Protein AF-A0A6N8GSL2-F1 (afdb_monomer)

Organism: NCBI:txid1038857

Secondary structure (DSSP, 8-state):
----HHHHHHTHHHHHHHHHHHHHHHHHHHHHHHHHTTT---HHHHHHHHHHHHHHHHHHHHHHHHHHHHHHTT-

Sequence (75 aa):
MKLSKDARRFLRLPLLVITLGAVIGAGAWIWNIASCCEGGANIGAGALFAIGLAMLAGGFLWALLIVLVGIQRKK

Foldseek 3Di:
DDQDPVLVVQLVVLVVLLVVLVVQLVVLVVVQVVCVVVPDRDVVSVVSNVSSVVSNVVSVVSNVVSVVVSVVVVD

Solvent-accessible surface area (backbone atoms only — not comparable to full-atom values): 3922 Å² total; per-residue (Å²): 136,86,75,53,76,63,56,58,59,62,43,49,58,26,50,51,37,28,52,52,12,49,52,39,26,50,50,16,51,52,51,35,58,64,37,51,81,74,74,46,88,48,65,67,27,54,51,38,28,51,51,10,48,50,30,32,54,49,15,50,53,50,41,50,50,52,51,52,53,59,52,58,78,71,110

Radius of gyration: 17.01 Å; Cα contacts (8 Å, |Δi|>4): 68; chains: 1; bounding box: 40×20×50 Å

Nearest PDB structures (foldseek):
  3lsq-assembly1_A  TM=8.590E-01  e=2.207E+00  Trypanosoma brucei
  6ixg-assembly2_B  TM=3.882E-01  e=9.249E+00  Homo sapiens

pLDDT: mean 84.08, std 12.49, range [51.75, 97.0]

Mean predicted aligned error: 6.66 Å

Structure (mmCIF, N/CA/C/O backbone):
data_AF-A0A6N8GSL2-F1
#
_entry.id   AF-A0A6N8GSL2-F1
#
loop_
_atom_site.group_PDB
_atom_site.id
_atom_site.type_symbol
_atom_site.label_atom_id
_atom_site.label_alt_id
_atom_site.label_comp_id
_atom_site.label_asym_id
_atom_site.label_entity_id
_atom_site.label_seq_id
_atom_site.pdbx_PDB_ins_code
_atom_site.Cartn_x
_atom_site.Cartn_y
_atom_site.Cartn_z
_atom_site.occupancy
_atom_site.B_iso_or_equiv
_atom_site.auth_seq_id
_atom_site.auth_comp_id
_atom_site.auth_asym_id
_atom_site.auth_atom_id
_atom_site.pdbx_PDB_model_num
ATOM 1 N N . MET A 1 1 ? -14.403 -13.414 19.141 1.00 51.75 1 MET A N 1
ATOM 2 C CA . MET A 1 1 ? -14.824 -11.991 19.205 1.00 51.75 1 MET A CA 1
ATOM 3 C C . MET A 1 1 ? -15.659 -11.634 17.974 1.00 51.75 1 MET A C 1
ATOM 5 O O . MET A 1 1 ? -15.121 -11.638 16.877 1.00 51.75 1 MET A O 1
ATOM 9 N N . LYS A 1 2 ? -16.967 -11.353 18.099 1.00 54.31 2 LYS A N 1
ATOM 10 C CA . LYS A 1 2 ? -17.773 -10.860 16.959 1.00 54.31 2 LYS A CA 1
ATOM 11 C C . LYS A 1 2 ? -17.577 -9.347 16.803 1.00 54.31 2 LYS A C 1
ATOM 13 O O . LYS A 1 2 ? -18.046 -8.601 17.662 1.00 54.31 2 LYS A O 1
ATOM 18 N N . LEU A 1 3 ? -16.910 -8.895 15.736 1.00 61.25 3 LEU A N 1
ATOM 19 C CA . LEU A 1 3 ? -16.916 -7.481 15.331 1.00 61.25 3 LEU A CA 1
ATOM 20 C C . LEU A 1 3 ? -18.373 -7.025 15.120 1.00 61.25 3 LEU A C 1
ATOM 22 O O . LEU A 1 3 ? -19.166 -7.760 14.511 1.00 61.25 3 LEU A O 1
ATOM 26 N N . SER A 1 4 ? -18.736 -5.838 15.622 1.00 70.50 4 SER A N 1
ATOM 27 C CA . SER A 1 4 ? -20.061 -5.255 15.363 1.00 70.50 4 SER A CA 1
ATOM 28 C C . SER A 1 4 ? -20.294 -5.131 13.848 1.00 70.50 4 SER A C 1
ATOM 30 O O . SER A 1 4 ? -19.343 -5.068 13.060 1.00 70.50 4 SER A O 1
ATOM 32 N N . LYS A 1 5 ? -21.559 -5.152 13.403 1.00 66.19 5 LYS A N 1
ATOM 33 C CA . LYS A 1 5 ? -21.893 -4.948 11.977 1.00 66.19 5 LYS A CA 1
ATOM 34 C C . LYS A 1 5 ? -21.296 -3.633 11.455 1.00 66.19 5 LYS A C 1
ATOM 36 O O . LYS A 1 5 ? -20.822 -3.602 10.322 1.00 66.19 5 LYS A O 1
ATOM 41 N N . ASP A 1 6 ? -21.225 -2.617 12.310 1.00 67.38 6 ASP A N 1
ATOM 42 C CA . ASP A 1 6 ? -20.666 -1.305 11.985 1.00 67.38 6 ASP A CA 1
ATOM 43 C C . ASP A 1 6 ? -19.158 -1.364 11.734 1.00 67.38 6 ASP A C 1
ATOM 45 O O . ASP A 1 6 ? -18.694 -0.878 10.706 1.00 67.38 6 ASP A O 1
ATOM 49 N N . ALA A 1 7 ? -18.393 -2.063 12.580 1.00 67.25 7 ALA A N 1
ATOM 50 C CA . ALA A 1 7 ? -16.947 -2.218 12.395 1.00 67.25 7 ALA A CA 1
ATOM 51 C C . ALA A 1 7 ? -16.595 -2.904 11.061 1.00 67.25 7 ALA A C 1
ATOM 53 O O . ALA A 1 7 ? -15.625 -2.533 10.404 1.00 67.25 7 ALA A O 1
ATOM 54 N N . ARG A 1 8 ? -17.424 -3.855 10.605 1.00 72.44 8 ARG A N 1
ATOM 55 C CA . ARG A 1 8 ? -17.276 -4.477 9.276 1.00 72.44 8 ARG A CA 1
ATOM 56 C C . ARG A 1 8 ? -17.546 -3.513 8.126 1.00 72.44 8 ARG A C 1
ATOM 58 O O . ARG A 1 8 ? -16.926 -3.643 7.075 1.00 72.44 8 ARG A O 1
ATOM 65 N N . ARG A 1 9 ? -18.469 -2.566 8.301 1.00 76.94 9 ARG A N 1
ATOM 66 C CA . ARG A 1 9 ? -18.757 -1.544 7.289 1.00 76.94 9 ARG A CA 1
ATOM 67 C C . ARG A 1 9 ? -17.598 -0.558 7.180 1.00 76.94 9 ARG A C 1
ATOM 69 O O . ARG A 1 9 ? -17.183 -0.252 6.066 1.00 76.94 9 ARG A O 1
ATOM 76 N N . PHE A 1 10 ? -17.031 -0.156 8.317 1.00 80.12 10 PHE A N 1
ATOM 77 C CA . PHE A 1 10 ? -15.852 0.709 8.365 1.00 80.12 10 PHE A CA 1
ATOM 78 C C . PHE A 1 10 ? -14.590 0.038 7.818 1.00 80.12 10 PHE A C 1
ATOM 80 O O . PHE A 1 10 ? -13.761 0.729 7.243 1.00 80.12 10 PHE A O 1
ATOM 87 N N . LEU A 1 11 ? -14.471 -1.294 7.896 1.00 85.69 11 LEU A N 1
ATOM 88 C CA . LEU A 1 11 ? -13.333 -2.030 7.329 1.00 85.69 11 LEU A CA 1
ATOM 89 C C . LEU A 1 11 ? -13.268 -2.018 5.791 1.00 85.69 11 LEU A C 1
ATOM 91 O O . LEU A 1 11 ? -12.231 -2.353 5.229 1.00 85.69 11 LEU A O 1
ATOM 95 N N . ARG A 1 12 ? -14.347 -1.648 5.089 1.00 87.62 12 ARG A N 1
ATOM 96 C CA . ARG A 1 12 ? -14.368 -1.657 3.615 1.00 87.62 12 ARG A CA 1
ATOM 97 C C . ARG A 1 12 ? -13.438 -0.610 3.010 1.00 87.62 12 ARG A C 1
ATOM 99 O O . ARG A 1 12 ? -12.758 -0.904 2.037 1.00 87.62 12 ARG A O 1
ATOM 106 N N . LEU A 1 13 ? -13.398 0.589 3.590 1.00 88.38 13 LEU A N 1
ATOM 107 C CA . LEU A 1 13 ? -12.528 1.671 3.125 1.00 88.38 13 LEU A CA 1
ATOM 108 C C . LEU A 1 13 ? -11.031 1.340 3.226 1.00 88.38 13 LEU A C 1
ATOM 110 O O . LEU A 1 13 ? -10.360 1.433 2.202 1.00 88.38 13 LEU A O 1
ATOM 114 N N . PRO A 1 14 ? -10.485 0.905 4.377 1.00 91.56 14 PRO A N 1
ATOM 115 C CA . PRO A 1 14 ? -9.080 0.526 4.442 1.00 91.56 14 PRO A CA 1
ATOM 116 C C . PRO A 1 14 ? -8.770 -0.675 3.548 1.00 91.56 14 PRO A C 1
ATOM 118 O O . PRO A 1 14 ? -7.701 -0.710 2.952 1.00 91.56 14 PRO A O 1
ATOM 121 N N . LEU A 1 15 ? -9.707 -1.617 3.375 1.00 92.31 15 LEU A N 1
ATOM 122 C CA . LEU A 1 15 ? -9.523 -2.722 2.435 1.00 92.31 15 LEU A CA 1
ATOM 123 C C . LEU A 1 15 ? -9.373 -2.217 0.991 1.00 92.31 15 LEU A C 1
ATOM 125 O O . LEU A 1 15 ? -8.472 -2.665 0.291 1.00 92.31 15 LEU A O 1
ATOM 129 N N . LEU A 1 16 ? -10.199 -1.252 0.571 1.00 93.88 16 LEU A N 1
ATOM 130 C CA . LEU A 1 16 ? -10.081 -0.616 -0.744 1.00 93.88 16 LEU A CA 1
ATOM 131 C C . LEU A 1 16 ? -8.730 0.088 -0.915 1.00 93.88 16 LEU A C 1
ATOM 133 O O . LEU A 1 16 ? -8.076 -0.087 -1.942 1.00 93.88 16 LEU A O 1
ATOM 137 N N . VAL A 1 17 ? -8.282 0.829 0.102 1.00 93.50 17 VAL A N 1
ATOM 138 C CA . VAL A 1 17 ? -6.973 1.503 0.091 1.00 93.50 17 VAL A CA 1
ATOM 139 C C . VAL A 1 17 ? -5.832 0.489 -0.036 1.00 93.50 17 VAL A C 1
ATOM 141 O O . VAL A 1 17 ? -4.933 0.692 -0.848 1.00 93.50 17 VAL A O 1
ATOM 144 N N . ILE A 1 18 ? -5.894 -0.631 0.693 1.00 94.62 18 ILE A N 1
ATOM 145 C CA . ILE A 1 18 ? -4.915 -1.724 0.595 1.00 94.62 18 ILE A CA 1
ATOM 146 C C . ILE A 1 18 ? -4.922 -2.321 -0.814 1.00 94.62 18 ILE A C 1
ATOM 148 O O . ILE A 1 18 ? -3.863 -2.467 -1.418 1.00 94.62 18 ILE A O 1
ATOM 152 N N . THR A 1 19 ? -6.097 -2.639 -1.368 1.00 95.38 19 THR A N 1
ATOM 153 C CA . THR A 1 19 ? -6.183 -3.213 -2.720 1.00 95.38 19 THR A CA 1
ATOM 154 C C . THR A 1 19 ? -5.644 -2.259 -3.779 1.00 95.38 19 THR A C 1
ATOM 156 O O . THR A 1 19 ? -4.915 -2.687 -4.668 1.00 95.38 19 THR A O 1
ATOM 159 N N . LEU A 1 20 ? -5.931 -0.962 -3.659 1.00 96.06 20 LEU A N 1
ATOM 160 C CA . LEU A 1 20 ? -5.435 0.047 -4.586 1.00 96.06 20 LEU A CA 1
ATOM 161 C C . LEU A 1 20 ? -3.914 0.211 -4.464 1.00 96.06 20 LEU A C 1
ATOM 163 O O . LEU A 1 20 ? -3.223 0.230 -5.478 1.00 96.06 20 LEU A O 1
ATOM 167 N N . GLY A 1 21 ? -3.385 0.237 -3.238 1.00 95.25 21 GLY A N 1
ATOM 168 C CA . GLY A 1 21 ? -1.944 0.256 -2.984 1.00 95.25 21 GLY A CA 1
ATOM 169 C C . GLY A 1 21 ? -1.222 -0.966 -3.557 1.00 95.25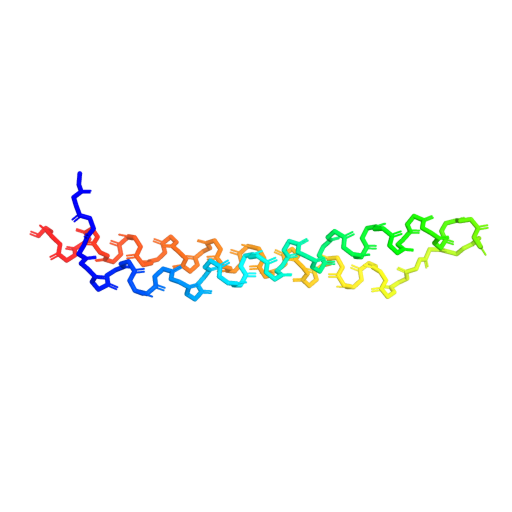 21 GLY A C 1
ATOM 170 O O . GLY A 1 21 ? -0.163 -0.818 -4.164 1.00 95.25 21 GLY A O 1
ATOM 171 N N . ALA A 1 22 ? -1.818 -2.159 -3.446 1.00 95.50 22 ALA A N 1
ATOM 172 C CA . ALA A 1 22 ? -1.285 -3.386 -4.040 1.00 95.50 22 ALA A CA 1
ATOM 173 C C . ALA A 1 22 ? -1.242 -3.315 -5.573 1.00 95.50 22 ALA A C 1
ATOM 175 O O . ALA A 1 22 ? -0.228 -3.667 -6.173 1.00 95.50 22 ALA A O 1
ATOM 176 N N . VAL A 1 23 ? -2.314 -2.826 -6.205 1.00 97.00 23 VAL A N 1
ATOM 177 C CA . VAL A 1 23 ? -2.386 -2.660 -7.666 1.00 97.00 23 VAL A CA 1
ATOM 178 C C . VAL A 1 23 ? -1.351 -1.646 -8.152 1.00 97.00 23 VAL A C 1
ATOM 180 O O . VAL A 1 23 ? -0.630 -1.926 -9.106 1.00 97.00 23 VAL A O 1
ATOM 183 N N . ILE A 1 24 ? -1.229 -0.500 -7.475 1.00 94.44 24 ILE A N 1
ATOM 184 C CA . ILE A 1 24 ? -0.245 0.535 -7.817 1.00 94.44 24 ILE A CA 1
ATOM 185 C C . ILE A 1 24 ? 1.181 0.004 -7.642 1.00 94.44 24 ILE A C 1
ATOM 187 O O . ILE A 1 24 ? 2.001 0.162 -8.542 1.00 94.44 24 ILE A O 1
ATOM 191 N N . GLY A 1 25 ? 1.476 -0.663 -6.523 1.00 94.25 25 GLY A N 1
ATOM 192 C CA . GLY A 1 25 ? 2.795 -1.239 -6.263 1.00 94.25 25 GLY A CA 1
ATOM 193 C C . GLY A 1 25 ? 3.176 -2.317 -7.282 1.00 94.25 25 GLY A C 1
ATOM 194 O O . GLY A 1 25 ? 4.277 -2.286 -7.829 1.00 94.25 25 GLY A O 1
ATOM 195 N N . ALA A 1 26 ? 2.258 -3.233 -7.601 1.00 93.88 26 ALA A N 1
ATOM 196 C CA . ALA A 1 26 ? 2.487 -4.262 -8.613 1.00 93.88 26 ALA A CA 1
ATOM 197 C C . ALA A 1 26 ? 2.665 -3.657 -10.014 1.00 93.88 26 ALA A C 1
ATOM 199 O O . ALA A 1 26 ? 3.596 -4.024 -10.727 1.00 93.88 26 ALA A O 1
ATOM 200 N N . GLY A 1 27 ? 1.822 -2.690 -10.392 1.00 93.19 27 GLY A N 1
ATOM 201 C CA . GLY A 1 27 ? 1.928 -1.986 -11.670 1.00 93.19 27 GLY A CA 1
ATOM 202 C C . GLY A 1 27 ? 3.244 -1.222 -11.808 1.00 93.19 27 GLY A C 1
ATOM 203 O O . GLY A 1 27 ? 3.899 -1.309 -12.843 1.00 93.19 27 GLY A O 1
ATOM 204 N N . ALA A 1 28 ? 3.679 -0.543 -10.745 1.00 91.81 28 ALA A N 1
ATOM 205 C CA . ALA A 1 28 ? 4.963 0.144 -10.698 1.00 91.81 28 ALA A CA 1
ATOM 206 C C . ALA A 1 28 ? 6.145 -0.824 -10.843 1.00 91.81 28 ALA A C 1
ATOM 208 O O . ALA A 1 28 ? 7.092 -0.535 -11.571 1.00 91.81 28 ALA A O 1
ATOM 209 N N . TRP A 1 29 ? 6.079 -1.995 -10.204 1.00 89.75 29 TRP A N 1
ATOM 210 C CA . TRP A 1 29 ? 7.115 -3.015 -10.335 1.00 89.75 29 TRP A CA 1
ATOM 211 C C . TRP A 1 29 ? 7.195 -3.574 -11.762 1.00 89.75 29 TRP A C 1
ATOM 213 O O . TRP A 1 29 ? 8.286 -3.637 -12.332 1.00 89.75 29 TRP A O 1
ATOM 223 N N . ILE A 1 30 ? 6.049 -3.906 -12.367 1.00 90.62 30 ILE A N 1
ATOM 224 C CA . ILE A 1 30 ? 5.967 -4.375 -13.760 1.00 90.62 30 ILE A CA 1
ATOM 225 C C . ILE A 1 30 ? 6.508 -3.307 -14.715 1.00 90.62 30 ILE A C 1
ATOM 227 O O . ILE A 1 30 ? 7.307 -3.619 -15.595 1.00 90.62 30 ILE A O 1
ATOM 231 N N . TRP A 1 31 ? 6.121 -2.044 -14.519 1.00 88.56 31 TRP A N 1
ATOM 232 C CA . TRP A 1 31 ? 6.601 -0.936 -15.341 1.00 88.56 31 TRP A CA 1
ATOM 233 C C . TRP A 1 31 ? 8.111 -0.729 -15.204 1.00 88.56 31 TRP A C 1
ATOM 235 O O . TRP A 1 31 ? 8.794 -0.538 -16.211 1.00 88.56 31 TRP A O 1
ATOM 245 N N . ASN A 1 32 ? 8.653 -0.827 -13.986 1.00 87.62 32 ASN A N 1
ATOM 246 C CA . ASN A 1 32 ? 10.094 -0.766 -13.768 1.00 87.62 32 ASN A CA 1
ATOM 247 C C . ASN A 1 32 ? 10.817 -1.888 -14.527 1.00 87.62 32 ASN A C 1
ATOM 249 O O . ASN A 1 32 ? 11.774 -1.603 -15.236 1.00 87.62 32 ASN A O 1
ATOM 253 N N . ILE A 1 33 ? 10.327 -3.133 -14.450 1.00 86.94 33 ILE A N 1
ATOM 254 C CA . ILE A 1 33 ? 10.908 -4.274 -15.180 1.00 86.94 33 ILE A CA 1
ATOM 255 C C . ILE A 1 33 ? 10.851 -4.054 -16.696 1.00 86.94 33 ILE A C 1
ATOM 257 O O . ILE A 1 33 ? 11.850 -4.271 -17.375 1.00 86.94 33 ILE A O 1
ATOM 261 N N . ALA A 1 34 ? 9.713 -3.597 -17.225 1.00 85.81 34 ALA A N 1
ATOM 262 C CA . ALA A 1 34 ? 9.570 -3.307 -18.650 1.00 85.81 34 ALA A CA 1
ATOM 263 C C . ALA A 1 34 ? 10.550 -2.214 -19.114 1.00 85.81 34 ALA A C 1
ATOM 265 O O . ALA A 1 34 ? 11.157 -2.333 -20.174 1.00 85.81 34 ALA A O 1
ATOM 266 N N . SER A 1 35 ? 10.761 -1.192 -18.278 1.00 81.69 35 SER A N 1
ATOM 267 C CA . SER A 1 35 ? 11.683 -0.082 -18.559 1.00 81.69 35 SER A CA 1
ATOM 268 C C . SER A 1 35 ? 13.158 -0.476 -18.382 1.00 81.69 35 SER A C 1
ATOM 270 O O . SER A 1 35 ? 14.037 0.157 -18.962 1.00 81.69 35 SER A O 1
ATOM 272 N N . CYS A 1 36 ? 13.468 -1.5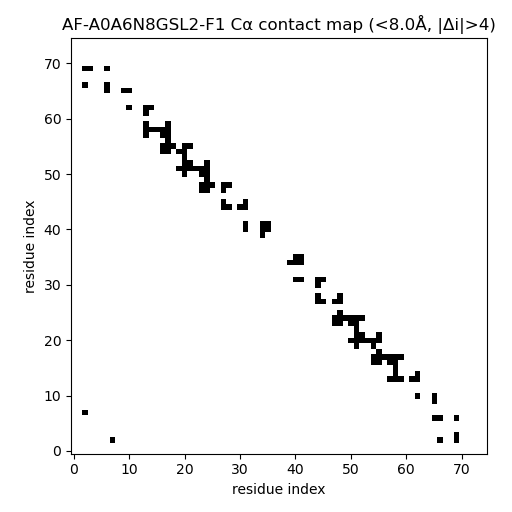24 -17.605 1.00 71.12 36 CYS A N 1
ATOM 273 C CA . CYS A 1 36 ? 14.847 -1.988 -17.406 1.00 71.12 36 CYS A CA 1
ATOM 274 C C . CYS A 1 36 ? 15.512 -2.432 -18.717 1.00 71.12 36 CYS A C 1
ATOM 276 O O . CYS A 1 36 ? 16.725 -2.283 -18.856 1.00 71.12 36 CYS A O 1
ATOM 278 N N . CYS A 1 37 ? 14.742 -2.937 -19.6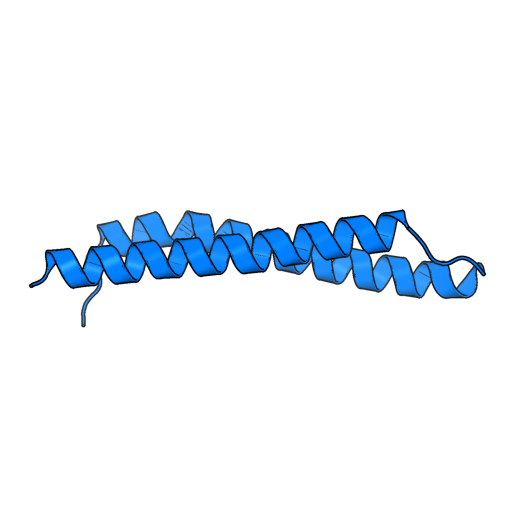85 1.00 67.19 37 CYS A N 1
ATOM 279 C CA . CYS A 1 37 ? 15.252 -3.286 -21.013 1.00 67.19 37 CYS A CA 1
ATOM 280 C C . CYS A 1 37 ? 15.591 -2.055 -21.875 1.00 67.19 37 CYS A C 1
ATOM 282 O O . CYS A 1 37 ? 16.363 -2.178 -22.820 1.00 67.19 37 CYS A O 1
ATOM 284 N N . GLU A 1 38 ? 15.064 -0.875 -21.533 1.00 70.88 38 GLU A N 1
ATOM 285 C CA . GLU A 1 38 ? 15.296 0.393 -22.241 1.00 70.88 38 GLU A CA 1
ATOM 286 C C . GLU A 1 38 ? 16.466 1.206 -21.646 1.00 70.88 38 GLU A C 1
ATOM 288 O O . GLU A 1 38 ? 16.777 2.296 -22.122 1.00 70.88 38 GLU A O 1
ATOM 293 N N . GLY A 1 39 ? 17.165 0.672 -20.633 1.00 58.59 39 GLY A N 1
ATOM 294 C CA . GLY A 1 39 ? 18.444 1.211 -20.152 1.00 58.59 39 GLY A CA 1
ATOM 295 C C . GLY A 1 39 ? 18.366 2.333 -19.109 1.00 58.59 39 GLY A C 1
ATOM 296 O O . GLY A 1 39 ? 19.387 2.960 -18.830 1.00 58.59 39 GLY A O 1
ATOM 297 N N . GLY A 1 40 ? 17.205 2.585 -18.493 1.00 61.84 40 GLY A N 1
ATOM 298 C CA . GLY A 1 40 ? 17.048 3.639 -17.484 1.00 61.84 40 GLY A CA 1
ATOM 299 C C . GLY A 1 40 ? 16.325 3.184 -16.217 1.00 61.84 40 GLY A C 1
ATOM 300 O O . GLY A 1 40 ? 15.273 2.550 -16.280 1.00 61.84 40 GLY A O 1
ATOM 301 N N . ALA A 1 41 ? 16.857 3.554 -15.047 1.00 63.91 41 ALA A N 1
ATOM 302 C CA . ALA A 1 41 ? 16.118 3.468 -13.790 1.00 63.91 41 ALA A CA 1
ATOM 303 C C . ALA A 1 41 ? 14.920 4.430 -13.845 1.00 63.91 41 ALA A C 1
ATOM 305 O O . ALA A 1 41 ? 15.088 5.647 -13.944 1.00 63.91 41 ALA A O 1
ATOM 306 N N . ASN A 1 42 ? 13.703 3.889 -13.794 1.00 83.25 42 ASN A N 1
ATOM 307 C CA . ASN A 1 42 ? 12.495 4.683 -13.958 1.00 83.25 42 ASN A CA 1
ATOM 308 C C . ASN A 1 42 ? 12.088 5.323 -12.618 1.00 83.25 42 ASN A C 1
ATOM 310 O O . ASN A 1 42 ? 11.437 4.701 -11.777 1.00 83.25 42 ASN A O 1
ATOM 314 N N . ILE A 1 43 ? 12.473 6.590 -12.421 1.00 83.50 43 ILE A N 1
ATOM 315 C CA . ILE A 1 43 ? 12.133 7.383 -11.222 1.00 83.50 43 ILE A CA 1
ATOM 316 C C . ILE A 1 43 ? 10.611 7.441 -11.011 1.00 83.50 43 ILE A C 1
ATOM 318 O O . ILE A 1 43 ? 10.145 7.380 -9.873 1.00 83.50 43 ILE A O 1
ATOM 322 N N . GLY A 1 44 ? 9.826 7.491 -12.095 1.00 84.75 44 GLY A N 1
ATOM 323 C CA . GLY A 1 44 ? 8.364 7.463 -12.035 1.00 84.75 44 GLY A CA 1
ATOM 324 C C . GLY A 1 44 ? 7.829 6.147 -11.469 1.00 84.75 44 GLY A C 1
ATOM 325 O O . GLY A 1 44 ? 6.954 6.158 -10.602 1.00 84.75 44 GLY A O 1
ATOM 326 N N . ALA A 1 45 ? 8.406 5.017 -11.882 1.00 88.06 45 ALA A N 1
ATOM 327 C CA . ALA A 1 45 ? 8.073 3.710 -11.323 1.00 88.06 45 ALA A CA 1
ATOM 328 C C . ALA A 1 45 ? 8.458 3.614 -9.835 1.00 88.06 45 ALA A C 1
ATOM 330 O O . ALA A 1 45 ? 7.665 3.139 -9.026 1.00 88.06 45 ALA A O 1
ATOM 331 N N . GLY A 1 46 ? 9.619 4.147 -9.443 1.00 88.50 46 GLY A N 1
ATOM 332 C CA . GLY A 1 46 ? 10.019 4.231 -8.033 1.00 88.50 46 GL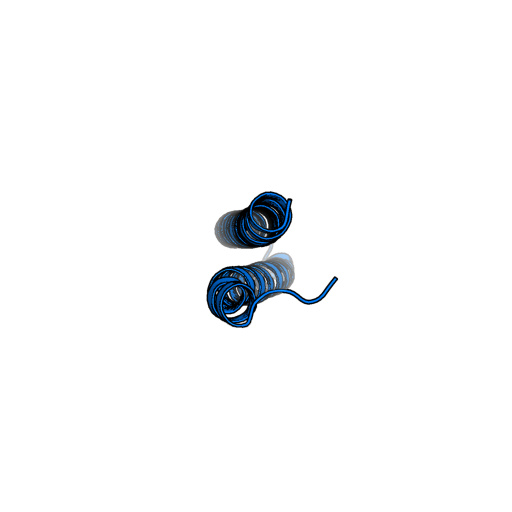Y A CA 1
ATOM 333 C C . GLY A 1 46 ? 9.044 5.052 -7.177 1.00 88.50 46 GLY A C 1
ATOM 334 O O . GLY A 1 46 ? 8.641 4.613 -6.099 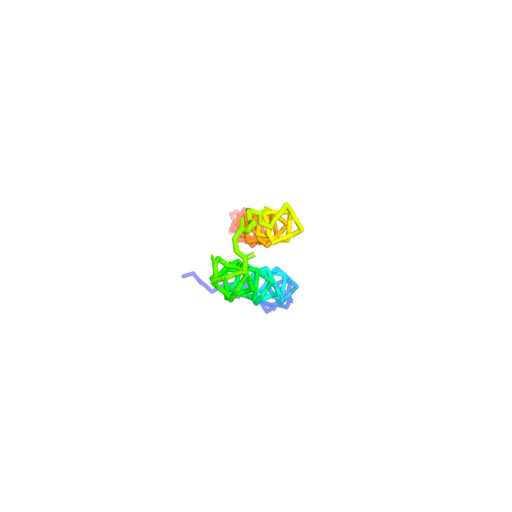1.00 88.50 46 GLY A O 1
ATOM 335 N N . ALA A 1 47 ? 8.603 6.211 -7.675 1.00 92.12 47 ALA A N 1
ATOM 336 C CA . ALA A 1 47 ? 7.633 7.060 -6.984 1.00 92.12 47 ALA A CA 1
ATOM 337 C C . ALA A 1 47 ? 6.264 6.377 -6.839 1.00 92.12 47 ALA A C 1
ATOM 339 O O . ALA A 1 47 ? 5.689 6.372 -5.750 1.00 92.12 47 ALA A O 1
ATOM 340 N N . LEU A 1 48 ? 5.759 5.745 -7.904 1.00 92.62 48 LEU A N 1
ATOM 341 C CA . LEU A 1 48 ? 4.507 4.987 -7.846 1.00 92.62 48 LEU A CA 1
ATOM 342 C C . LEU A 1 48 ? 4.604 3.804 -6.882 1.00 92.62 48 LEU A C 1
ATOM 344 O O . LEU A 1 48 ? 3.671 3.561 -6.120 1.00 92.62 48 LEU A O 1
ATOM 348 N N . PHE A 1 49 ? 5.739 3.107 -6.851 1.00 93.12 49 PHE A N 1
ATOM 349 C CA . PHE A 1 49 ? 5.957 2.019 -5.906 1.00 93.12 49 PHE A CA 1
ATOM 350 C C . PHE A 1 49 ? 5.916 2.513 -4.451 1.00 93.12 49 PHE A C 1
ATOM 352 O O . PHE A 1 49 ? 5.244 1.911 -3.612 1.00 93.12 49 PHE A O 1
ATOM 359 N N . ALA A 1 50 ? 6.558 3.650 -4.159 1.00 94.50 50 ALA A N 1
ATOM 360 C CA . ALA A 1 50 ? 6.514 4.278 -2.839 1.00 94.50 50 ALA A CA 1
ATOM 361 C C . ALA A 1 50 ? 5.091 4.710 -2.441 1.00 94.50 50 ALA A C 1
ATOM 363 O O . ALA A 1 50 ? 4.679 4.489 -1.302 1.00 94.50 50 ALA A O 1
ATOM 364 N N . ILE A 1 51 ? 4.312 5.262 -3.379 1.00 94.75 51 ILE A N 1
ATOM 365 C CA . ILE A 1 51 ? 2.895 5.598 -3.163 1.00 94.75 51 ILE A CA 1
ATOM 366 C C . ILE A 1 51 ? 2.086 4.332 -2.853 1.00 94.75 51 ILE A C 1
ATOM 368 O O . ILE A 1 51 ? 1.334 4.311 -1.878 1.00 94.75 51 ILE A O 1
ATOM 372 N N . GLY A 1 52 ? 2.274 3.259 -3.626 1.00 95.06 52 GLY A N 1
ATOM 373 C CA . GLY A 1 52 ? 1.619 1.972 -3.388 1.00 95.06 52 GLY A CA 1
ATOM 374 C C . GLY A 1 52 ? 1.913 1.419 -1.990 1.00 95.06 52 GLY A C 1
ATOM 375 O O . GLY A 1 52 ? 0.993 1.034 -1.266 1.00 95.06 52 GLY A O 1
ATOM 376 N N . LEU A 1 53 ? 3.178 1.470 -1.562 1.00 95.88 53 LEU A N 1
ATOM 377 C CA . LEU A 1 53 ? 3.595 1.089 -0.209 1.00 95.88 53 LEU A CA 1
ATOM 378 C C . LEU A 1 53 ? 2.975 1.973 0.878 1.00 95.88 53 LEU A C 1
ATOM 380 O O . LEU A 1 53 ? 2.501 1.452 1.888 1.00 95.88 53 LEU A O 1
ATOM 384 N N . ALA A 1 54 ? 2.936 3.291 0.679 1.00 96.19 54 ALA A N 1
ATOM 385 C CA . ALA A 1 54 ? 2.321 4.215 1.629 1.00 96.19 54 ALA A CA 1
ATOM 386 C C . ALA A 1 54 ? 0.819 3.933 1.798 1.00 96.19 54 ALA A C 1
ATOM 388 O O . ALA A 1 54 ? 0.306 3.952 2.918 1.00 96.19 54 ALA A O 1
ATOM 389 N N . MET A 1 55 ? 0.121 3.601 0.710 1.00 94.88 55 MET A N 1
ATOM 390 C CA . MET A 1 55 ? -1.290 3.209 0.751 1.00 94.88 55 MET A CA 1
ATOM 391 C C . MET A 1 55 ? -1.491 1.869 1.463 1.00 94.88 55 MET A C 1
ATOM 393 O O . MET A 1 55 ? -2.395 1.755 2.287 1.00 94.88 55 MET A O 1
ATOM 397 N N . LEU A 1 56 ? -0.634 0.875 1.216 1.00 95.31 56 LEU A N 1
ATOM 398 C CA . LEU A 1 56 ? -0.670 -0.406 1.930 1.00 95.31 56 LEU A CA 1
ATOM 399 C C . LEU A 1 56 ? -0.483 -0.216 3.440 1.00 95.31 56 LEU A C 1
ATOM 401 O O . LEU A 1 56 ? -1.307 -0.684 4.228 1.00 95.31 56 LEU A O 1
ATOM 405 N N . ALA A 1 57 ? 0.562 0.511 3.842 1.00 95.12 57 ALA A N 1
ATOM 406 C CA . ALA A 1 57 ? 0.852 0.791 5.245 1.00 95.12 57 ALA A CA 1
ATOM 407 C C . ALA A 1 57 ? -0.266 1.616 5.904 1.00 95.12 57 ALA A C 1
ATOM 409 O O . ALA A 1 57 ? -0.743 1.264 6.984 1.00 95.12 57 ALA A O 1
ATOM 410 N N . GLY A 1 58 ? -0.734 2.676 5.239 1.00 94.44 58 GLY A N 1
ATOM 411 C CA . GLY A 1 58 ? -1.810 3.534 5.734 1.00 94.44 58 GLY A CA 1
ATOM 412 C C . GLY A 1 58 ? -3.146 2.800 5.858 1.00 94.44 58 GLY A C 1
ATOM 413 O O . GLY A 1 58 ? -3.822 2.908 6.881 1.00 94.44 58 GLY A O 1
ATOM 414 N N . GLY A 1 59 ? -3.511 1.995 4.859 1.00 93.44 59 GLY A N 1
ATOM 415 C CA . GLY A 1 59 ? -4.715 1.167 4.890 1.00 93.44 59 GLY A CA 1
ATOM 416 C C . GLY A 1 59 ? -4.661 0.106 5.991 1.00 93.44 59 GLY A C 1
ATOM 417 O O . GLY A 1 59 ? -5.647 -0.093 6.702 1.00 93.44 59 GLY A O 1
ATOM 418 N N . PHE A 1 60 ? -3.499 -0.519 6.203 1.00 93.75 60 PHE A N 1
ATOM 419 C CA . PHE A 1 60 ? -3.293 -1.464 7.301 1.00 93.75 60 PHE A CA 1
ATOM 420 C C . PHE A 1 60 ? -3.412 -0.793 8.676 1.00 93.75 60 PHE A C 1
ATOM 422 O O . PHE A 1 60 ? -4.156 -1.277 9.531 1.00 93.75 60 PHE A O 1
ATOM 429 N N . LEU A 1 61 ? -2.745 0.348 8.882 1.00 95.12 61 LEU A N 1
ATOM 430 C CA . LEU A 1 61 ? -2.839 1.130 10.121 1.00 95.12 61 LEU A CA 1
ATOM 431 C C . LEU A 1 61 ? -4.281 1.558 10.408 1.00 95.12 61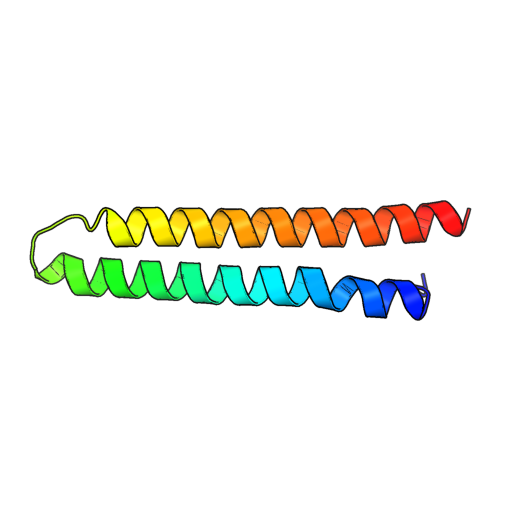 LEU A C 1
ATOM 433 O O . LEU A 1 61 ? -4.753 1.458 11.540 1.00 95.12 61 LEU A O 1
ATOM 437 N N . TRP A 1 62 ? -5.015 1.980 9.381 1.00 92.94 62 TRP A N 1
ATOM 438 C CA . TRP A 1 62 ? -6.414 2.353 9.533 1.00 92.94 62 TRP A CA 1
ATOM 439 C C . TRP A 1 62 ? -7.300 1.156 9.909 1.00 92.94 62 TRP A C 1
ATOM 441 O O . TRP A 1 62 ? -8.107 1.253 10.838 1.00 92.94 62 TRP A O 1
ATOM 451 N N . ALA A 1 63 ? -7.121 0.003 9.256 1.00 90.25 63 ALA A N 1
ATOM 452 C CA . ALA A 1 63 ? -7.819 -1.227 9.629 1.00 90.25 63 ALA A CA 1
ATOM 453 C C . ALA A 1 63 ? -7.532 -1.618 11.089 1.00 90.25 63 ALA A C 1
ATOM 455 O O . ALA A 1 63 ? -8.459 -1.951 11.831 1.00 90.25 63 ALA A O 1
ATOM 456 N N . LEU A 1 64 ? -6.269 -1.514 11.516 1.00 91.19 64 LEU A N 1
ATOM 457 C CA . LEU A 1 64 ? -5.849 -1.784 12.889 1.00 91.19 64 LEU A CA 1
ATOM 458 C C . LEU A 1 64 ? -6.561 -0.860 13.886 1.00 91.19 64 LEU A C 1
ATOM 460 O O . LEU A 1 64 ? -7.111 -1.345 14.874 1.00 91.19 64 LEU A O 1
ATOM 464 N N . LEU A 1 65 ? -6.624 0.446 13.610 1.00 90.19 65 LEU A N 1
ATOM 465 C CA . LEU A 1 65 ? -7.326 1.413 14.459 1.00 90.19 65 LEU A CA 1
ATOM 466 C C . LEU A 1 65 ? -8.814 1.076 14.610 1.00 90.19 65 LEU A C 1
ATOM 468 O O . LEU A 1 65 ? -9.336 1.110 15.723 1.00 90.19 65 LEU A O 1
ATOM 472 N N . ILE A 1 66 ? -9.498 0.690 13.528 1.00 87.69 66 ILE A N 1
ATOM 473 C CA . ILE A 1 66 ? -10.915 0.292 13.590 1.00 87.69 66 ILE A CA 1
ATOM 474 C C . ILE A 1 66 ? -11.094 -0.944 14.477 1.00 87.69 66 ILE A C 1
ATOM 476 O O . ILE A 1 66 ? -12.027 -0.998 15.283 1.00 87.69 66 ILE A O 1
ATOM 480 N N . VAL A 1 67 ? -10.203 -1.931 14.352 1.00 86.50 67 VAL A N 1
ATOM 481 C CA . VAL A 1 67 ? -10.238 -3.139 15.186 1.00 86.50 67 VAL A CA 1
ATOM 482 C C . VAL A 1 67 ? -9.992 -2.791 16.654 1.00 86.50 67 VAL A C 1
ATOM 484 O O . VAL A 1 67 ? -10.774 -3.210 17.506 1.00 86.50 67 VAL A O 1
ATOM 487 N N . LEU A 1 68 ? -8.968 -1.988 16.956 1.00 86.62 68 LEU A N 1
ATOM 488 C CA . LEU A 1 68 ? -8.638 -1.577 18.322 1.00 86.62 68 LEU A CA 1
ATOM 489 C C . LEU A 1 68 ? -9.783 -0.795 18.974 1.00 86.62 68 LEU A C 1
ATOM 491 O O . LEU A 1 68 ? -10.209 -1.146 20.073 1.00 86.62 68 LEU A O 1
ATOM 495 N N . VAL A 1 69 ? -10.347 0.201 18.285 1.00 85.44 69 VAL A N 1
ATOM 496 C CA . VAL A 1 69 ? -11.506 0.966 18.779 1.00 85.44 69 VAL A CA 1
ATOM 497 C C . VAL A 1 69 ? -12.718 0.053 18.984 1.00 85.44 69 VAL A C 1
ATOM 499 O O . VAL A 1 69 ? -13.420 0.163 19.990 1.00 85.44 69 VAL A O 1
ATOM 502 N N . GLY A 1 70 ? -12.955 -0.886 18.065 1.00 79.25 70 GLY A N 1
ATOM 503 C CA . GLY A 1 70 ? -14.037 -1.862 18.178 1.00 79.25 70 GLY A CA 1
ATOM 504 C C . GLY A 1 70 ? -13.886 -2.821 19.365 1.00 79.25 70 GLY A C 1
ATOM 505 O O . GLY A 1 70 ? -14.896 -3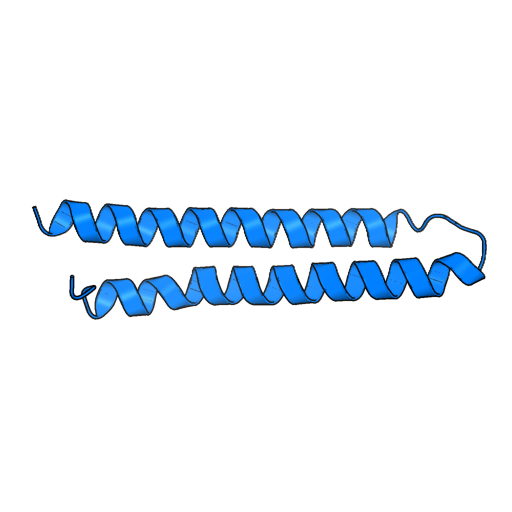.254 19.922 1.00 79.25 70 GLY A O 1
ATOM 506 N N . ILE A 1 71 ? -12.652 -3.149 19.763 1.00 74.00 71 ILE A N 1
ATOM 507 C CA . ILE A 1 71 ? -12.354 -3.954 20.957 1.00 74.00 71 ILE A CA 1
ATOM 508 C C . ILE A 1 71 ? -12.536 -3.120 22.230 1.00 74.00 71 ILE A C 1
ATOM 510 O O . ILE A 1 71 ? -13.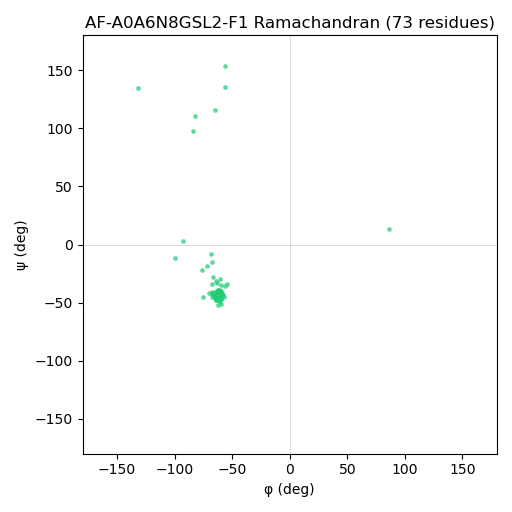167 -3.600 23.167 1.00 74.00 71 ILE A O 1
ATOM 514 N N . GLN A 1 72 ? -12.034 -1.880 22.261 1.00 73.69 72 GLN A N 1
ATOM 515 C CA . GLN A 1 72 ? -12.152 -0.991 23.426 1.00 73.69 72 GLN A CA 1
ATOM 516 C C . GLN A 1 72 ? -13.614 -0.688 23.773 1.00 73.69 72 GLN A C 1
ATOM 518 O O . GLN A 1 72 ? -13.977 -0.752 24.936 1.00 73.69 72 GLN A O 1
ATOM 523 N N . ARG A 1 73 ? -14.486 -0.465 22.778 1.00 63.47 73 ARG A N 1
ATOM 524 C CA . ARG A 1 73 ? -15.930 -0.242 23.010 1.00 63.47 73 ARG A CA 1
ATOM 525 C C . ARG A 1 73 ? -16.705 -1.465 23.525 1.00 63.47 73 ARG A C 1
ATOM 527 O O . ARG A 1 73 ? -17.898 -1.349 23.785 1.00 63.47 73 ARG A O 1
ATOM 534 N N . LYS A 1 74 ? -16.086 -2.648 23.571 1.00 58.56 74 LYS A N 1
ATOM 535 C CA .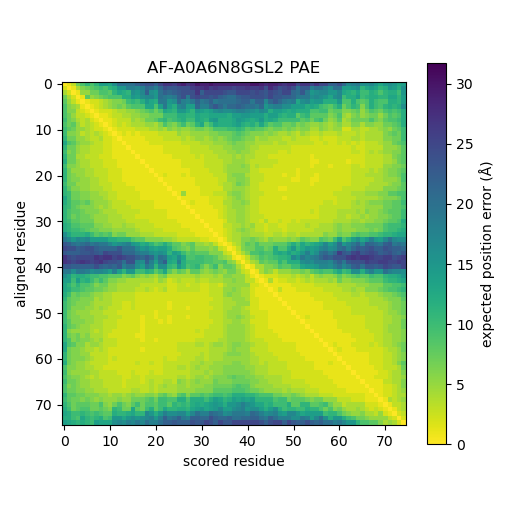 LYS A 1 74 ? -16.695 -3.880 24.100 1.00 58.56 74 LYS A CA 1
ATOM 536 C C . LYS A 1 74 ? -16.253 -4.207 25.529 1.00 58.56 74 LYS A C 1
ATOM 538 O O . LYS A 1 74 ? -16.818 -5.143 26.090 1.00 58.56 74 LYS A O 1
ATOM 543 N N . LYS A 1 75 ? -15.224 -3.529 26.047 1.00 54.53 75 LYS A N 1
ATOM 544 C CA . LYS A 1 75 ? -14.868 -3.556 27.469 1.00 54.53 75 LYS A CA 1
ATOM 545 C C . LYS A 1 75 ? -15.742 -2.562 28.219 1.00 54.53 75 LYS A C 1
ATOM 547 O O . LYS A 1 75 ? -16.029 -2.865 29.391 1.00 54.53 75 LYS A O 1
#